Protein AF-A0A6L6T6I9-F1 (afdb_monomer_lite)

pLDDT: mean 86.03, std 11.55, range [48.25, 98.69]

Structure (mmCIF, N/CA/C/O backbone):
data_AF-A0A6L6T6I9-F1
#
_entry.id   AF-A0A6L6T6I9-F1
#
loop_
_atom_site.group_PDB
_atom_site.id
_atom_site.type_symbol
_atom_site.label_atom_id
_atom_site.label_alt_id
_atom_site.label_comp_id
_atom_site.label_asym_id
_atom_site.label_entity_id
_atom_site.label_seq_id
_atom_site.pdbx_PDB_ins_code
_atom_site.Cartn_x
_atom_site.Cartn_y
_atom_site.Cartn_z
_atom_site.occupancy
_atom_site.B_iso_or_equiv
_atom_site.auth_seq_id
_atom_site.auth_comp_id
_atom_site.auth_asym_id
_atom_site.auth_atom_id
_atom_site.pdbx_PDB_model_num
ATOM 1 N N . MET A 1 1 ? 9.733 11.128 -1.968 1.00 57.00 1 MET A N 1
ATOM 2 C CA . MET A 1 1 ? 9.051 10.327 -3.004 1.00 57.00 1 MET A CA 1
ATOM 3 C C . MET A 1 1 ? 9.099 11.098 -4.306 1.00 57.00 1 MET A C 1
ATOM 5 O O . MET A 1 1 ? 8.728 12.267 -4.300 1.00 57.00 1 MET A O 1
ATOM 9 N N . LEU A 1 2 ? 9.612 10.504 -5.388 1.00 57.31 2 LEU A N 1
ATOM 10 C CA . LEU A 1 2 ? 9.473 11.123 -6.706 1.00 57.31 2 LEU A CA 1
ATOM 11 C C . LEU A 1 2 ? 7.982 11.193 -7.046 1.00 57.31 2 LEU A C 1
ATOM 13 O O . LEU A 1 2 ? 7.270 10.201 -6.915 1.00 57.31 2 LEU A O 1
ATOM 17 N N . ALA A 1 3 ? 7.513 12.359 -7.486 1.00 74.12 3 ALA A N 1
ATOM 18 C CA . ALA A 1 3 ? 6.171 12.465 -8.034 1.00 74.12 3 ALA A CA 1
ATOM 19 C C . ALA A 1 3 ? 6.092 11.585 -9.300 1.00 74.12 3 ALA A C 1
ATOM 21 O O . ALA A 1 3 ? 6.953 11.737 -10.173 1.00 74.12 3 ALA A O 1
ATOM 22 N N . PRO A 1 4 ? 5.072 10.717 -9.449 1.00 76.56 4 PRO A N 1
ATOM 23 C CA . PRO A 1 4 ? 4.943 9.809 -10.594 1.00 76.56 4 PRO A CA 1
ATOM 24 C C . PRO A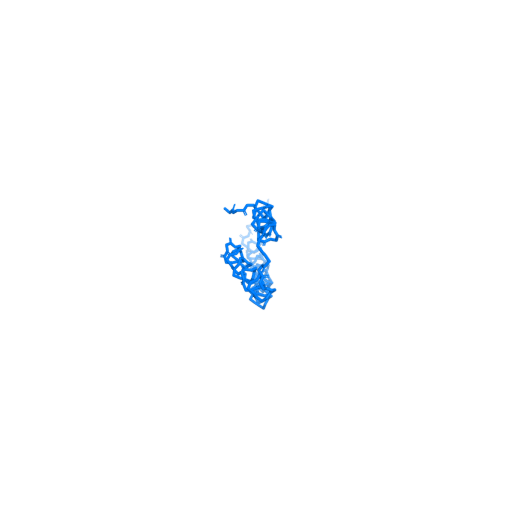 1 4 ? 5.070 10.524 -11.944 1.00 76.56 4 PRO A C 1
ATOM 26 O O . PRO A 1 4 ? 5.666 10.004 -12.880 1.00 76.56 4 PRO A O 1
ATOM 29 N N . LYS A 1 5 ? 4.579 11.766 -12.013 1.00 79.94 5 LYS A N 1
ATOM 30 C CA . LYS A 1 5 ? 4.637 12.618 -13.202 1.00 79.94 5 LYS A CA 1
ATOM 31 C C . LY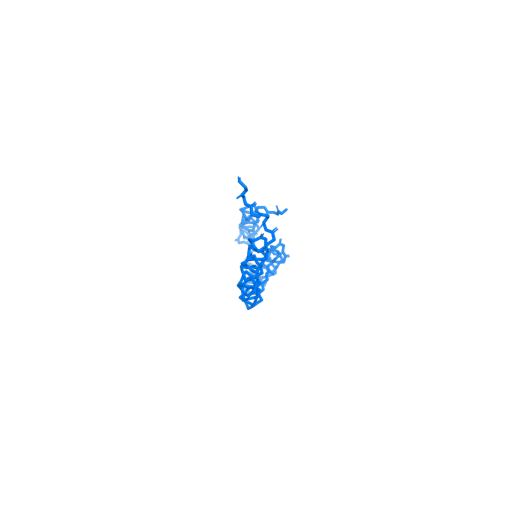S A 1 5 ? 6.068 12.971 -13.627 1.00 79.94 5 LYS A C 1
ATOM 33 O O . LYS A 1 5 ? 6.410 12.779 -14.782 1.00 79.94 5 LYS A O 1
ATOM 38 N N . ALA A 1 6 ? 6.924 13.380 -12.689 1.00 83.12 6 ALA A N 1
ATOM 39 C CA . ALA A 1 6 ? 8.312 13.741 -12.993 1.00 83.12 6 ALA A CA 1
ATOM 40 C C . ALA A 1 6 ? 9.133 12.544 -13.506 1.00 83.12 6 ALA A C 1
ATOM 42 O O . ALA A 1 6 ? 10.036 12.703 -14.323 1.00 83.12 6 ALA A O 1
ATOM 43 N N . LEU A 1 7 ? 8.809 11.335 -13.037 1.00 81.69 7 LEU A N 1
ATOM 44 C CA . LEU A 1 7 ? 9.434 10.102 -13.509 1.00 81.69 7 LEU A CA 1
ATOM 45 C C . LEU A 1 7 ? 8.960 9.728 -14.922 1.00 81.69 7 LEU A C 1
ATOM 47 O O . LEU A 1 7 ? 9.783 9.325 -15.740 1.00 81.69 7 LEU A O 1
ATOM 51 N N . LEU A 1 8 ? 7.666 9.888 -15.220 1.00 84.69 8 LEU A N 1
ATOM 52 C CA . LEU A 1 8 ? 7.117 9.679 -16.565 1.00 84.69 8 LEU A CA 1
ATOM 53 C C . LEU A 1 8 ? 7.712 10.662 -17.577 1.00 84.69 8 LEU A C 1
ATOM 55 O O . LEU A 1 8 ? 8.096 10.249 -18.669 1.00 84.69 8 LEU A O 1
ATOM 59 N N . ASP A 1 9 ? 7.849 11.930 -17.189 1.00 86.88 9 ASP A N 1
ATOM 60 C CA . ASP A 1 9 ? 8.457 12.960 -18.030 1.00 86.88 9 ASP A CA 1
ATOM 61 C C . ASP A 1 9 ? 9.926 12.610 -18.335 1.00 86.88 9 ASP A C 1
ATOM 63 O O . ASP A 1 9 ? 10.326 12.587 -19.497 1.00 86.88 9 ASP A O 1
ATOM 67 N N . ALA A 1 10 ? 10.715 12.222 -17.323 1.00 85.38 10 ALA A N 1
ATOM 68 C CA . ALA A 1 10 ? 12.111 11.807 -17.504 1.00 85.38 10 ALA A CA 1
ATOM 69 C C . ALA A 1 10 ? 12.267 10.531 -18.357 1.00 85.38 10 ALA A C 1
ATOM 71 O O . ALA A 1 10 ? 13.190 10.433 -19.167 1.00 85.38 10 ALA A O 1
ATOM 72 N N . LEU A 1 11 ? 11.360 9.561 -18.199 1.00 87.44 11 LEU A N 1
ATOM 73 C CA . LEU A 1 11 ? 11.298 8.357 -19.030 1.00 87.44 11 LEU A CA 1
ATOM 74 C C . LEU A 1 11 ? 10.994 8.687 -20.491 1.00 87.44 11 LEU A C 1
ATOM 76 O O . LEU A 1 11 ? 11.653 8.150 -21.379 1.00 87.44 11 LEU A O 1
ATOM 80 N N . SER A 1 12 ? 10.016 9.563 -20.737 1.00 87.19 12 SER A N 1
ATOM 81 C CA . SER A 1 12 ? 9.663 10.030 -22.080 1.00 87.19 12 SER A CA 1
ATOM 82 C C . SER A 1 12 ? 10.847 10.737 -22.739 1.00 87.19 12 SER A C 1
ATOM 84 O O . SER A 1 12 ? 11.126 10.510 -23.915 1.00 87.19 12 SER A O 1
ATOM 86 N N . ASP A 1 13 ? 11.582 11.542 -21.970 1.00 88.69 13 ASP A N 1
ATOM 87 C CA . ASP A 1 13 ? 12.757 12.274 -22.440 1.00 88.69 13 ASP A CA 1
ATOM 88 C C . ASP A 1 13 ? 13.946 11.353 -22.760 1.00 88.69 13 ASP A C 1
ATOM 90 O O . ASP A 1 13 ? 14.672 11.569 -23.728 1.00 88.69 13 ASP A O 1
ATOM 94 N N . GLN A 1 14 ? 14.160 10.290 -21.979 1.00 85.69 14 GLN A N 1
ATOM 95 C CA . GLN A 1 14 ? 15.183 9.287 -22.294 1.00 85.69 14 GLN A CA 1
ATOM 96 C C . GLN A 1 14 ? 14.770 8.369 -23.452 1.00 85.69 14 GLN A C 1
ATOM 98 O O . GLN A 1 14 ? 15.612 8.020 -24.278 1.00 85.69 14 GLN A O 1
ATOM 103 N N . ALA A 1 15 ? 13.492 7.990 -23.540 1.00 86.00 15 ALA A N 1
ATOM 104 C CA . ALA A 1 15 ? 12.976 7.183 -24.640 1.00 86.00 15 ALA A CA 1
ATOM 105 C C . ALA A 1 15 ? 13.070 7.943 -25.972 1.00 86.00 15 ALA A C 1
ATOM 107 O O . ALA A 1 15 ? 13.557 7.390 -26.954 1.00 86.00 15 ALA A O 1
ATOM 108 N N . SER A 1 16 ? 12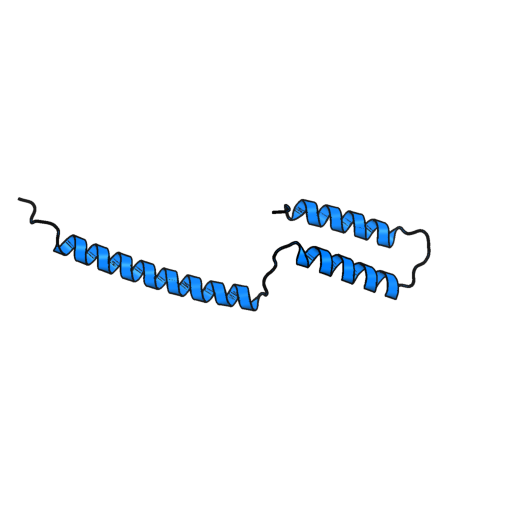.686 9.224 -26.006 1.00 85.06 16 SER A N 1
ATOM 109 C CA . SER A 1 16 ? 12.785 10.053 -27.216 1.00 85.06 16 SER A CA 1
ATOM 110 C C . SER A 1 16 ? 14.223 10.152 -27.730 1.00 85.06 16 SER A C 1
ATOM 112 O O . SER A 1 16 ? 14.446 10.045 -28.934 1.00 85.06 16 SER A O 1
ATOM 114 N N . ARG A 1 17 ? 15.214 10.259 -26.836 1.00 84.06 17 ARG A N 1
ATOM 115 C CA . ARG A 1 17 ? 16.645 10.239 -27.188 1.00 84.06 17 ARG A CA 1
ATOM 116 C C . ARG A 1 17 ? 17.101 8.899 -27.762 1.00 84.06 17 ARG A C 1
ATOM 118 O O . ARG A 1 17 ? 17.879 8.907 -28.709 1.00 84.06 17 ARG A O 1
ATOM 125 N N . LEU A 1 18 ? 16.608 7.775 -27.230 1.00 80.69 18 LEU A N 1
ATOM 126 C CA . LEU A 1 18 ? 16.895 6.441 -27.777 1.00 80.69 18 LEU A CA 1
ATOM 127 C C . LEU A 1 18 ? 16.321 6.264 -29.191 1.00 80.69 18 LEU A C 1
ATOM 129 O O . LEU A 1 18 ? 16.944 5.619 -30.021 1.00 80.69 18 LEU A O 1
ATOM 133 N N . PHE A 1 19 ? 15.157 6.851 -29.482 1.00 77.69 19 PHE A N 1
ATOM 134 C CA . PHE A 1 19 ? 14.526 6.761 -30.807 1.00 77.69 19 PHE A CA 1
ATOM 135 C C . PHE A 1 19 ? 15.009 7.818 -31.812 1.00 77.69 19 PHE A C 1
ATOM 137 O O . PHE A 1 19 ? 14.838 7.626 -33.012 1.00 77.69 19 PHE A O 1
ATOM 144 N N . SER A 1 20 ? 15.597 8.921 -31.341 1.00 75.75 20 SER A N 1
ATOM 145 C CA . SER A 1 20 ? 16.094 10.022 -32.185 1.00 75.75 20 SER A CA 1
ATOM 146 C C . SER A 1 20 ? 17.585 9.906 -32.514 1.00 75.75 20 SER A C 1
ATOM 148 O O . SER A 1 20 ? 18.137 10.805 -33.145 1.00 75.75 20 SER A O 1
ATOM 150 N N . SER A 1 21 ? 18.270 8.850 -32.059 1.00 66.31 21 SER A N 1
ATOM 151 C CA . SER A 1 21 ? 19.677 8.639 -32.393 1.00 66.31 21 SER A CA 1
ATOM 152 C C . SER A 1 21 ? 19.817 8.433 -33.904 1.00 66.31 21 SER A C 1
ATOM 154 O O . SER A 1 21 ? 19.310 7.458 -34.448 1.00 66.31 21 SER A O 1
ATOM 156 N N . ASP A 1 22 ? 20.527 9.351 -34.560 1.00 59.88 22 ASP A N 1
ATOM 157 C CA . ASP A 1 22 ? 20.730 9.480 -36.018 1.00 59.88 22 ASP A CA 1
ATOM 158 C C . ASP A 1 22 ? 21.489 8.293 -36.665 1.00 59.88 22 ASP A C 1
ATOM 160 O O . ASP A 1 22 ? 21.792 8.268 -37.856 1.00 59.88 22 ASP A O 1
ATOM 164 N N . THR A 1 23 ? 21.821 7.277 -35.870 1.00 61.97 23 THR A N 1
ATOM 165 C CA . THR A 1 23 ? 22.427 6.023 -36.300 1.00 61.97 23 THR A CA 1
ATOM 166 C C . THR A 1 23 ? 21.366 4.931 -36.273 1.00 61.97 23 THR A C 1
ATOM 168 O O . THR A 1 23 ? 20.715 4.708 -35.255 1.00 61.97 23 THR A O 1
ATOM 171 N N . ALA A 1 24 ? 21.183 4.234 -37.396 1.00 64.94 24 ALA A N 1
ATOM 172 C CA . ALA A 1 24 ? 20.254 3.114 -37.516 1.00 64.94 24 ALA A CA 1
ATOM 173 C C . ALA A 1 24 ? 20.680 1.955 -36.593 1.00 64.94 24 ALA A C 1
ATOM 175 O O . ALA A 1 24 ? 21.361 1.022 -37.018 1.00 64.94 24 ALA A O 1
ATOM 176 N N . GLN A 1 25 ? 20.319 2.034 -35.311 1.00 70.00 25 GLN A N 1
ATOM 177 C CA . GLN A 1 25 ? 20.560 0.966 -34.354 1.00 70.00 25 GLN A CA 1
ATOM 178 C C . GLN A 1 25 ? 19.686 -0.244 -34.710 1.00 70.00 25 GLN A C 1
ATOM 180 O O . GLN A 1 25 ? 18.504 -0.087 -35.046 1.00 70.00 25 GLN A O 1
ATOM 185 N N . PRO A 1 26 ? 20.228 -1.471 -34.628 1.00 80.81 26 PRO A N 1
ATOM 186 C CA . PRO A 1 26 ? 19.438 -2.683 -34.746 1.00 80.81 26 PRO A CA 1
ATOM 187 C C . PRO A 1 26 ? 18.253 -2.655 -33.775 1.00 80.81 26 PRO A C 1
ATOM 189 O O . PRO A 1 26 ? 18.407 -2.374 -32.587 1.00 80.81 26 PRO A O 1
ATOM 192 N N . ARG A 1 27 ? 17.059 -3.016 -34.257 1.00 79.50 27 ARG A N 1
ATOM 193 C CA . ARG A 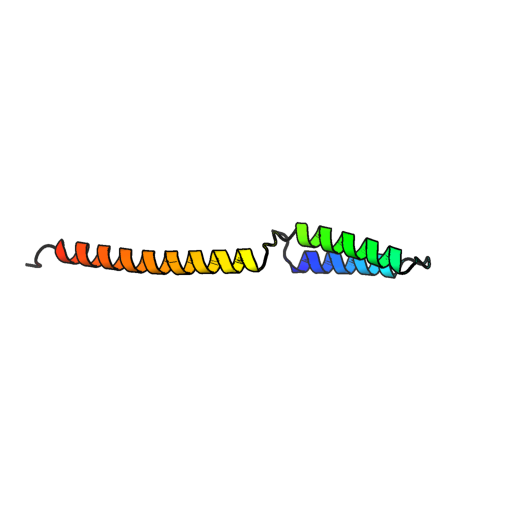1 27 ? 15.820 -3.030 -33.454 1.00 79.50 27 ARG A CA 1
ATOM 194 C C . ARG A 1 27 ? 15.966 -3.789 -32.125 1.00 79.50 27 ARG A C 1
ATOM 196 O O . ARG A 1 27 ? 15.396 -3.375 -31.122 1.00 79.50 27 ARG A O 1
ATOM 203 N N . ALA A 1 28 ? 16.751 -4.867 -32.118 1.00 82.56 28 ALA A N 1
ATOM 204 C CA . ALA A 1 28 ? 17.021 -5.671 -30.927 1.00 82.56 28 ALA A CA 1
ATOM 205 C C . ALA A 1 28 ? 17.824 -4.913 -29.849 1.00 82.56 28 ALA A C 1
ATOM 207 O O . ALA A 1 28 ? 17.581 -5.092 -28.656 1.00 82.56 28 ALA A O 1
ATOM 208 N N . GLU A 1 29 ? 18.753 -4.039 -30.246 1.00 84.00 29 GLU A N 1
ATOM 209 C CA . GLU A 1 29 ? 19.532 -3.218 -29.309 1.00 84.00 29 GLU A CA 1
ATOM 210 C C . GLU A 1 29 ? 18.673 -2.116 -28.685 1.00 84.00 29 GLU A C 1
ATOM 212 O O . GLU A 1 29 ? 18.800 -1.842 -27.491 1.00 84.00 29 GLU A O 1
ATOM 217 N N . LEU A 1 30 ? 17.759 -1.527 -29.461 1.00 83.88 30 LEU A N 1
ATOM 218 C CA . LEU A 1 30 ? 16.780 -0.562 -28.954 1.00 83.88 30 LEU A CA 1
ATOM 219 C C . LEU A 1 30 ? 15.830 -1.205 -27.937 1.00 83.88 30 LEU A C 1
ATOM 221 O O . LEU A 1 30 ? 15.588 -0.640 -26.872 1.00 83.88 30 LEU A O 1
ATOM 225 N N . GLU A 1 31 ? 15.329 -2.407 -28.231 1.00 83.62 31 GLU A N 1
ATOM 226 C CA . GLU A 1 31 ? 14.450 -3.151 -27.323 1.00 83.62 31 GLU A CA 1
ATOM 227 C C . GLU A 1 31 ? 15.151 -3.486 -25.997 1.00 83.62 31 GLU A C 1
ATOM 229 O O . GLU A 1 31 ? 14.580 -3.293 -24.920 1.00 83.62 31 GLU A O 1
ATOM 234 N N . SER A 1 32 ? 16.414 -3.918 -26.061 1.00 88.50 32 SER A N 1
ATOM 235 C CA . SER A 1 32 ? 17.237 -4.194 -24.879 1.00 88.50 32 SER A CA 1
ATOM 236 C C . SER A 1 32 ? 17.444 -2.942 -24.016 1.00 88.50 32 SER A C 1
ATOM 238 O O . SER A 1 32 ? 17.176 -2.963 -22.812 1.00 88.50 32 SER A O 1
ATOM 240 N N . GLN A 1 33 ? 17.845 -1.823 -24.630 1.00 86.62 33 GLN A N 1
ATOM 241 C CA . GLN A 1 33 ? 18.055 -0.551 -23.930 1.00 86.62 33 GLN A CA 1
ATOM 242 C C . GLN A 1 33 ? 16.761 -0.027 -23.294 1.00 86.62 33 GLN A C 1
ATOM 244 O O . GLN A 1 33 ? 16.762 0.399 -22.136 1.00 86.62 33 GLN A O 1
ATOM 249 N N . PHE A 1 34 ? 15.638 -0.121 -24.009 1.00 86.81 34 PHE A N 1
ATOM 250 C CA . PHE A 1 34 ? 14.331 0.273 -23.490 1.00 86.81 34 PHE A CA 1
ATOM 251 C C . PHE A 1 34 ? 13.897 -0.591 -22.297 1.00 86.81 34 PHE A C 1
ATOM 253 O O . PHE A 1 34 ? 13.396 -0.072 -21.297 1.00 86.81 34 PHE A O 1
ATOM 260 N N . LYS A 1 35 ? 14.143 -1.905 -22.348 1.00 88.75 35 LYS A N 1
ATOM 261 C CA . LYS A 1 35 ? 13.838 -2.821 -21.241 1.00 88.75 35 LYS A CA 1
ATOM 262 C C . LYS A 1 35 ? 14.638 -2.486 -19.980 1.00 88.75 35 LYS A C 1
ATOM 264 O O . LYS A 1 35 ? 14.061 -2.459 -18.894 1.00 88.75 35 LYS A O 1
ATOM 269 N N . VAL A 1 36 ? 15.932 -2.194 -20.114 1.00 89.44 36 VAL A N 1
ATOM 270 C CA . VAL A 1 36 ? 16.790 -1.783 -18.987 1.00 89.44 36 VAL A CA 1
ATOM 271 C C . VAL A 1 36 ? 16.306 -0.462 -18.383 1.00 89.44 36 VAL A C 1
ATOM 273 O O . VAL A 1 36 ? 16.214 -0.335 -17.162 1.00 89.44 36 VAL A O 1
ATOM 276 N N . LEU A 1 37 ? 15.936 0.502 -19.228 1.00 87.69 37 LEU A N 1
ATOM 277 C CA . LEU A 1 37 ? 15.381 1.786 -18.804 1.00 87.69 37 LEU A CA 1
ATOM 278 C C . LEU A 1 37 ? 14.073 1.617 -18.007 1.00 87.69 37 LEU A C 1
ATOM 280 O O . LEU A 1 37 ? 13.933 2.186 -16.923 1.00 87.69 37 LEU A O 1
ATOM 284 N N . MET A 1 38 ? 13.148 0.787 -18.497 1.00 87.19 38 MET A N 1
ATOM 285 C CA . MET A 1 38 ? 11.898 0.455 -17.801 1.00 87.19 38 MET A CA 1
ATOM 286 C C . MET A 1 38 ? 12.145 -0.235 -16.459 1.00 87.19 38 MET A C 1
ATOM 288 O O . MET A 1 38 ? 11.566 0.162 -15.450 1.00 87.19 38 MET A O 1
ATOM 292 N N . GLN A 1 39 ? 13.041 -1.224 -16.420 1.00 86.69 39 GLN A N 1
ATOM 293 C CA . GLN A 1 39 ? 13.410 -1.907 -15.179 1.00 86.69 39 GLN A CA 1
ATOM 294 C C . GLN A 1 39 ? 13.996 -0.931 -14.153 1.00 86.69 39 GLN A C 1
ATOM 296 O O . GLN A 1 39 ? 13.575 -0.926 -13.000 1.00 86.69 39 GLN A O 1
ATOM 301 N N . GLY A 1 40 ? 14.911 -0.054 -14.575 1.00 85.31 40 GLY A N 1
ATOM 302 C CA . GLY A 1 40 ? 15.500 0.961 -13.702 1.00 85.31 40 GLY A CA 1
ATOM 303 C C . GLY A 1 40 ? 14.484 1.978 -13.175 1.00 85.31 40 GLY A C 1
ATOM 304 O O . GLY A 1 40 ? 14.618 2.442 -12.044 1.00 85.31 40 GLY A O 1
ATOM 305 N N . ALA A 1 41 ? 13.461 2.320 -13.960 1.00 84.19 41 ALA A N 1
ATOM 306 C CA . ALA A 1 41 ? 12.394 3.210 -13.519 1.00 84.19 41 ALA A CA 1
ATOM 307 C C . ALA A 1 41 ? 11.415 2.536 -12.549 1.00 84.19 41 ALA A C 1
ATOM 309 O O . ALA A 1 41 ? 11.062 3.140 -11.538 1.00 84.19 41 ALA A O 1
ATOM 310 N N . PHE A 1 42 ? 11.025 1.284 -12.797 1.00 83.94 42 PHE A N 1
ATOM 311 C CA . PHE A 1 42 ? 10.161 0.523 -11.890 1.00 83.94 42 PHE A CA 1
ATOM 312 C C . PHE A 1 42 ? 10.812 0.271 -10.529 1.00 83.94 42 PHE A C 1
ATOM 314 O O . PHE A 1 42 ? 10.144 0.412 -9.507 1.00 83.94 42 PHE A O 1
ATOM 321 N N . SER A 1 43 ? 12.124 0.027 -10.487 1.00 83.19 43 SER A N 1
ATOM 322 C CA . SER A 1 43 ? 12.869 -0.090 -9.227 1.00 83.19 43 SER A CA 1
ATOM 323 C C . SER A 1 43 ? 12.872 1.193 -8.387 1.00 83.19 43 SER A C 1
ATOM 325 O O . SER A 1 43 ? 13.110 1.128 -7.187 1.00 83.19 43 SER A O 1
ATOM 327 N N . LYS A 1 44 ? 12.616 2.366 -8.985 1.00 83.94 44 LYS A N 1
ATOM 328 C CA . LYS A 1 44 ? 12.547 3.657 -8.271 1.00 83.94 44 LYS A CA 1
ATOM 329 C C . LYS A 1 44 ? 11.152 3.986 -7.730 1.00 83.94 44 LYS A C 1
ATOM 331 O O . LYS A 1 44 ? 10.999 5.013 -7.073 1.00 83.94 44 LYS A O 1
ATOM 336 N N . LEU A 1 45 ? 10.140 3.179 -8.053 1.00 82.94 45 LEU A N 1
ATOM 337 C CA . LEU A 1 45 ? 8.739 3.430 -7.707 1.00 82.94 45 LEU A CA 1
ATOM 338 C C . LEU A 1 45 ? 8.266 2.655 -6.463 1.00 82.94 45 LEU A C 1
ATOM 340 O O . LEU A 1 45 ? 7.070 2.679 -6.185 1.00 82.94 45 LEU A O 1
ATOM 344 N N . ASP A 1 46 ? 9.172 1.990 -5.731 1.00 80.50 46 ASP A N 1
ATOM 345 C CA . ASP A 1 46 ? 8.861 1.166 -4.547 1.00 80.50 46 ASP A CA 1
ATOM 346 C C . ASP A 1 46 ? 7.650 0.239 -4.788 1.00 80.50 46 ASP A C 1
ATOM 348 O O . ASP A 1 46 ? 6.720 0.146 -3.985 1.00 80.50 46 ASP A O 1
ATOM 352 N N . LEU A 1 47 ? 7.626 -0.403 -5.962 1.00 84.81 47 LEU A N 1
ATOM 353 C CA . LEU A 1 47 ? 6.506 -1.230 -6.400 1.00 84.81 47 LEU A CA 1
ATOM 354 C C . LEU A 1 47 ? 6.502 -2.562 -5.650 1.00 84.81 47 LEU A C 1
ATOM 356 O O . LEU A 1 47 ? 7.523 -3.239 -5.558 1.00 84.81 47 LEU A O 1
ATOM 360 N N . VAL A 1 48 ? 5.322 -2.969 -5.196 1.00 87.12 48 VAL A N 1
ATOM 361 C CA . VAL A 1 48 ? 5.067 -4.324 -4.695 1.00 87.12 48 VAL A CA 1
ATOM 362 C C . VAL A 1 48 ? 4.359 -5.147 -5.762 1.00 87.12 48 VAL A C 1
ATOM 364 O O . VAL A 1 48 ? 3.706 -4.606 -6.662 1.00 87.12 48 VAL A O 1
ATOM 367 N N . SER A 1 49 ? 4.476 -6.471 -5.670 1.00 90.38 49 SER A N 1
ATOM 368 C CA . SER A 1 49 ? 3.714 -7.349 -6.556 1.00 90.38 49 SER A CA 1
ATOM 369 C C . SER A 1 49 ? 2.212 -7.211 -6.289 1.00 90.38 49 SER A C 1
ATOM 371 O O . SER A 1 49 ? 1.778 -6.866 -5.185 1.00 90.38 49 SER A O 1
ATOM 373 N N . ARG A 1 50 ? 1.395 -7.509 -7.304 1.00 93.00 50 ARG A N 1
ATOM 374 C CA . ARG A 1 50 ? -0.064 -7.487 -7.149 1.00 93.00 50 ARG A CA 1
ATOM 375 C C . ARG A 1 50 ? -0.539 -8.472 -6.075 1.00 93.00 50 ARG A C 1
ATOM 377 O O . ARG A 1 50 ? -1.415 -8.135 -5.290 1.00 93.00 50 ARG A O 1
ATOM 384 N N . GLU A 1 51 ? 0.070 -9.651 -6.026 1.00 95.94 51 GLU A N 1
ATOM 385 C CA . GLU A 1 51 ? -0.233 -10.692 -5.041 1.00 95.94 51 GLU A CA 1
ATOM 386 C C . GLU A 1 51 ? 0.097 -10.248 -3.610 1.00 95.94 51 GLU A C 1
ATOM 388 O O . GLU A 1 51 ? -0.694 -10.468 -2.691 1.00 95.94 51 GLU A O 1
ATOM 393 N N . GLU A 1 52 ? 1.232 -9.574 -3.416 1.00 95.19 52 GLU A N 1
ATOM 394 C CA . GLU A 1 52 ? 1.613 -9.029 -2.113 1.00 95.19 52 GLU A CA 1
ATOM 395 C C . GLU A 1 52 ? 0.655 -7.920 -1.675 1.00 95.19 52 GLU A C 1
ATOM 397 O O . GLU A 1 52 ? 0.192 -7.923 -0.536 1.00 95.19 52 GLU A O 1
ATOM 402 N N . PHE A 1 53 ? 0.280 -7.022 -2.589 1.00 96.38 53 PHE A N 1
ATOM 403 C CA . PHE A 1 53 ? -0.736 -6.008 -2.319 1.00 96.38 53 PHE A CA 1
ATOM 404 C C . PHE A 1 53 ? -2.072 -6.634 -1.890 1.00 96.38 53 PHE A C 1
ATOM 406 O O . PHE A 1 53 ? -2.621 -6.267 -0.849 1.00 96.38 53 PHE A O 1
ATOM 413 N N . ASP A 1 54 ? -2.578 -7.605 -2.655 1.00 97.62 54 ASP A N 1
ATOM 414 C CA . ASP A 1 54 ? -3.845 -8.275 -2.354 1.00 97.62 54 ASP A CA 1
ATOM 415 C C . ASP A 1 54 ? -3.766 -9.030 -1.008 1.00 97.62 54 ASP A C 1
ATOM 417 O O . ASP A 1 54 ? -4.702 -8.983 -0.205 1.00 97.62 54 ASP A O 1
ATOM 421 N N . SER A 1 55 ? -2.617 -9.636 -0.695 1.00 98.00 55 SER A N 1
ATOM 422 C CA . SER A 1 55 ? -2.363 -10.278 0.602 1.00 98.00 55 SER A CA 1
ATOM 423 C C . SER A 1 55 ? -2.420 -9.279 1.764 1.00 98.00 55 SER A C 1
ATOM 425 O O . SER A 1 55 ? -3.079 -9.537 2.776 1.00 98.00 55 SER A O 1
ATOM 427 N N . GLN A 1 56 ? -1.792 -8.107 1.620 1.00 97.25 56 GLN A N 1
ATOM 428 C CA . GLN A 1 56 ? -1.833 -7.052 2.640 1.00 97.25 56 GLN A CA 1
ATOM 429 C C . GLN A 1 56 ? -3.248 -6.494 2.834 1.00 97.25 56 GLN A C 1
ATOM 431 O O . GLN A 1 56 ? -3.656 -6.216 3.963 1.00 97.25 56 GLN A O 1
ATOM 436 N N . MET A 1 57 ? -4.037 -6.396 1.762 1.00 97.88 57 MET A N 1
ATOM 437 C CA . MET A 1 57 ? -5.440 -5.980 1.842 1.00 97.88 57 MET A CA 1
ATOM 438 C C . MET A 1 57 ? -6.285 -6.941 2.688 1.00 97.88 57 MET A C 1
ATOM 440 O O . MET A 1 57 ? -7.104 -6.491 3.493 1.00 97.88 57 MET A O 1
ATOM 444 N N . VAL A 1 58 ? -6.060 -8.254 2.574 1.00 98.31 58 VAL A N 1
ATOM 445 C CA . VAL A 1 58 ? -6.735 -9.259 3.414 1.00 98.31 58 VAL A CA 1
ATOM 446 C C . VAL A 1 58 ? -6.339 -9.108 4.884 1.00 98.31 58 VAL A C 1
ATOM 448 O O . VAL A 1 58 ? -7.203 -9.134 5.767 1.00 98.31 58 VAL A O 1
ATOM 451 N N . VAL A 1 59 ? -5.046 -8.915 5.164 1.00 98.44 59 VAL A N 1
ATOM 452 C CA . VAL A 1 59 ? -4.560 -8.671 6.531 1.00 98.44 59 VAL A CA 1
ATOM 453 C C . VAL A 1 59 ? -5.217 -7.420 7.115 1.00 98.44 59 VAL A C 1
ATOM 455 O O . VAL A 1 59 ? -5.741 -7.480 8.227 1.00 98.44 59 VAL A O 1
ATOM 458 N N . LEU A 1 60 ? -5.269 -6.325 6.353 1.00 98.56 60 LEU A N 1
ATOM 459 C CA . LEU A 1 60 ? -5.896 -5.069 6.764 1.00 98.56 60 LEU A CA 1
ATOM 460 C C . LEU A 1 60 ? -7.399 -5.221 7.043 1.00 98.56 60 LEU A C 1
ATOM 462 O O . LEU A 1 60 ? -7.913 -4.677 8.021 1.00 98.56 60 LEU A O 1
ATOM 466 N N . ALA A 1 61 ? -8.120 -5.974 6.213 1.00 98.44 61 ALA A N 1
ATOM 467 C CA . ALA A 1 61 ? -9.536 -6.248 6.446 1.00 98.44 61 ALA A CA 1
ATOM 468 C C . ALA A 1 61 ? -9.746 -7.005 7.768 1.00 98.44 61 ALA A C 1
ATOM 470 O O . ALA A 1 61 ? -10.608 -6.652 8.575 1.00 98.44 61 ALA A O 1
ATOM 471 N N . ARG A 1 62 ? -8.906 -8.012 8.036 1.00 98.50 62 ARG A N 1
ATOM 472 C CA . ARG A 1 62 ? -8.962 -8.794 9.276 1.00 98.50 62 ARG A CA 1
ATOM 473 C C . ARG A 1 62 ? -8.613 -7.960 10.508 1.00 98.50 62 ARG A C 1
ATOM 475 O O . ARG A 1 62 ? -9.221 -8.162 11.560 1.00 98.50 62 ARG A O 1
ATOM 482 N N . THR A 1 63 ? -7.628 -7.067 10.416 1.00 98.38 63 THR A N 1
ATOM 483 C CA . THR A 1 63 ? -7.254 -6.203 11.544 1.00 98.38 63 THR A CA 1
ATOM 484 C C . THR A 1 63 ? -8.348 -5.191 11.852 1.00 98.38 63 THR A C 1
ATOM 486 O O . THR A 1 63 ? -8.667 -5.038 13.026 1.00 98.38 63 THR A O 1
ATOM 489 N N . ARG A 1 64 ? -8.999 -4.599 10.841 1.00 98.62 64 ARG A N 1
ATOM 490 C CA . ARG A 1 64 ? -10.177 -3.733 11.040 1.00 98.62 64 ARG A CA 1
ATOM 491 C C . ARG A 1 64 ? -11.318 -4.458 11.744 1.00 98.62 64 ARG A C 1
ATOM 493 O O . ARG A 1 64 ? -11.788 -3.982 12.767 1.00 98.62 64 ARG A O 1
ATOM 500 N N . ALA A 1 65 ? -11.680 -5.653 11.278 1.00 98.50 65 ALA A N 1
ATOM 501 C CA . ALA A 1 65 ? -12.738 -6.440 11.913 1.00 98.50 65 ALA A CA 1
ATOM 502 C C . ALA A 1 65 ? -12.427 -6.774 13.386 1.00 98.50 65 ALA A C 1
ATOM 504 O O . ALA A 1 65 ? -13.309 -6.754 14.243 1.00 98.50 65 ALA A O 1
ATOM 505 N N . ARG A 1 66 ? -11.159 -7.073 13.702 1.00 98.38 66 ARG A N 1
ATOM 506 C CA . ARG A 1 66 ? -10.715 -7.289 15.089 1.00 98.38 66 ARG A CA 1
ATOM 507 C C . ARG A 1 66 ? -10.748 -6.009 15.917 1.00 98.38 66 ARG A C 1
ATOM 509 O O . ARG A 1 66 ? -11.125 -6.080 17.081 1.00 98.38 66 ARG A O 1
ATOM 516 N N . LEU A 1 67 ? -10.352 -4.880 15.333 1.00 98.69 67 LEU A N 1
ATOM 517 C CA . LEU A 1 67 ? -10.370 -3.581 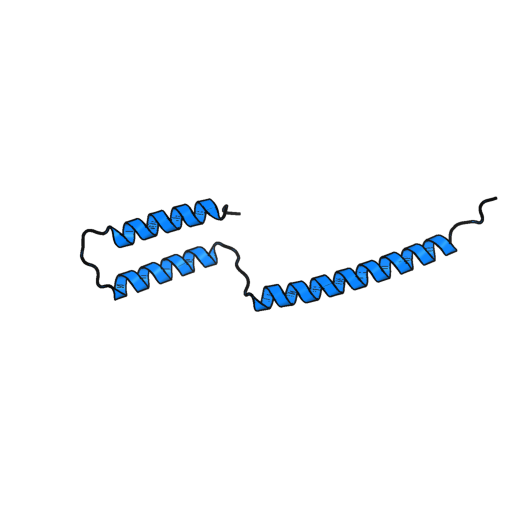15.998 1.00 98.69 67 LEU A CA 1
ATOM 518 C C . LEU A 1 67 ? -11.801 -3.202 16.386 1.00 98.69 67 LEU A C 1
ATOM 520 O O . LEU A 1 67 ? -12.059 -2.973 17.559 1.00 98.69 67 LEU A O 1
ATOM 524 N N . GLU A 1 68 ? -12.741 -3.284 15.444 1.00 98.56 68 GLU A N 1
ATOM 525 C CA . GLU A 1 68 ? -14.162 -3.007 15.687 1.00 98.56 68 GLU A CA 1
ATOM 526 C C . GLU A 1 68 ? -14.758 -3.918 16.775 1.00 98.56 68 GLU A C 1
ATOM 528 O O . GLU A 1 68 ? -15.581 -3.492 17.585 1.00 98.56 68 GLU A O 1
ATOM 533 N N . ALA A 1 69 ? -14.356 -5.193 16.818 1.00 98.44 69 ALA A N 1
ATOM 534 C CA . ALA A 1 69 ? -14.798 -6.117 17.859 1.00 98.44 69 ALA A CA 1
ATOM 535 C C . ALA A 1 69 ? -14.255 -5.735 19.246 1.00 98.44 69 ALA A C 1
ATOM 537 O O . ALA A 1 69 ? -14.990 -5.806 20.229 1.00 98.44 69 ALA A O 1
ATOM 538 N N . LEU A 1 70 ? -12.986 -5.326 19.328 1.00 98.38 70 LEU A N 1
ATOM 539 C CA . LEU A 1 70 ? -12.377 -4.869 20.577 1.00 98.38 70 LEU A CA 1
ATOM 540 C C . LEU A 1 70 ? -12.984 -3.545 21.047 1.00 98.38 70 LEU A C 1
ATOM 542 O O . LEU A 1 70 ? -13.291 -3.420 22.227 1.00 98.38 70 LEU A O 1
ATOM 546 N N . GLU A 1 71 ? -13.223 -2.597 20.142 1.00 98.19 71 GLU A N 1
ATOM 547 C CA . GLU A 1 71 ? -13.896 -1.328 20.452 1.00 98.19 71 GLU A CA 1
ATOM 548 C C . GLU A 1 71 ? -15.280 -1.565 21.070 1.00 98.19 71 GLU A C 1
ATOM 550 O O . GLU A 1 71 ? -15.617 -0.955 22.083 1.00 98.19 71 GLU A O 1
ATOM 555 N N . LYS A 1 72 ? -16.055 -2.520 20.534 1.00 97.94 72 LYS A N 1
ATOM 556 C CA . LYS A 1 72 ? -17.343 -2.923 21.125 1.00 97.94 72 LYS A CA 1
ATOM 557 C C . LYS A 1 72 ? -17.186 -3.509 22.524 1.00 97.94 72 LYS A C 1
ATOM 559 O O . LYS A 1 72 ? -17.929 -3.131 23.424 1.00 97.94 72 LYS A O 1
ATOM 564 N N . GLN A 1 73 ? -16.221 -4.407 22.721 1.00 97.81 73 GLN A N 1
ATOM 565 C CA . GLN A 1 73 ? -15.967 -5.000 24.038 1.00 97.81 73 GLN A CA 1
ATOM 566 C C . GLN A 1 73 ? -15.577 -3.941 25.070 1.00 97.81 73 GLN A C 1
ATOM 568 O O . GLN A 1 73 ? -16.063 -3.982 26.197 1.00 97.81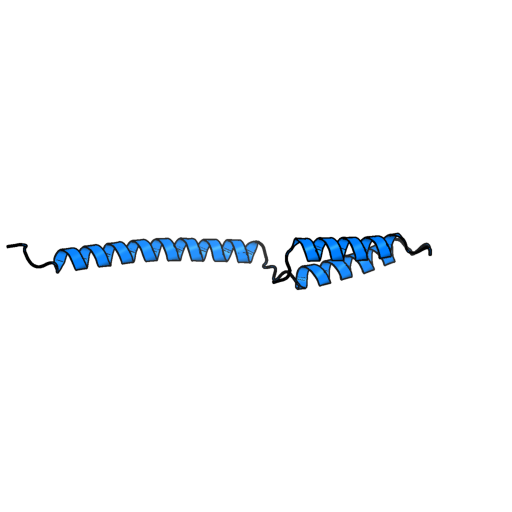 73 GLN A O 1
ATOM 573 N N . VAL A 1 74 ? -14.732 -2.982 24.688 1.00 98.00 74 VAL A N 1
ATOM 574 C CA . VAL A 1 74 ? -14.346 -1.868 25.561 1.00 98.00 74 VAL A CA 1
ATOM 575 C C . VAL A 1 74 ? -15.568 -1.024 25.915 1.00 98.00 74 VAL A C 1
ATOM 577 O O . VAL A 1 74 ? -15.812 -0.815 27.098 1.00 98.00 74 VAL A O 1
ATOM 580 N N . ALA A 1 75 ? -16.391 -0.639 24.937 1.00 96.69 75 ALA A N 1
ATOM 581 C CA . ALA A 1 75 ? -17.606 0.137 25.192 1.00 96.69 75 ALA A CA 1
ATOM 582 C C . ALA A 1 75 ? -18.590 -0.589 26.131 1.00 96.69 75 ALA A C 1
ATOM 584 O O . ALA A 1 75 ? -19.175 0.023 27.024 1.00 96.69 75 ALA A O 1
ATOM 585 N N . GLU A 1 76 ? -18.759 -1.906 25.974 1.00 96.25 76 GLU A N 1
ATOM 586 C CA . GLU A 1 76 ? -19.580 -2.714 26.882 1.00 96.25 76 GLU A CA 1
ATOM 587 C C . GLU A 1 76 ? -19.025 -2.736 28.311 1.00 96.25 76 GLU A C 1
ATOM 589 O O . GLU A 1 76 ? -19.792 -2.678 29.274 1.00 96.25 76 GLU A O 1
ATOM 594 N N . LEU A 1 77 ? -17.703 -2.834 28.467 1.00 95.75 77 LEU A N 1
ATOM 595 C CA . LEU A 1 77 ? -17.051 -2.802 29.774 1.00 95.75 77 LEU A CA 1
ATOM 596 C C . LEU A 1 77 ? -17.181 -1.422 30.424 1.00 95.75 77 LEU A C 1
ATOM 598 O O . LEU A 1 77 ? -17.558 -1.339 31.592 1.00 95.75 77 LEU A O 1
ATOM 602 N N . GLU A 1 78 ? -16.950 -0.352 29.666 1.00 95.31 78 GLU A N 1
ATOM 603 C CA . GLU A 1 78 ? -17.121 1.028 30.128 1.00 95.31 78 GLU A CA 1
ATOM 604 C C . GLU A 1 78 ? -18.561 1.289 30.587 1.00 95.31 78 GLU A C 1
ATOM 606 O O . GLU A 1 78 ? -18.772 1.834 31.671 1.00 95.31 78 GLU A O 1
ATOM 611 N N . ALA A 1 79 ? -19.560 0.812 29.836 1.00 93.56 79 ALA A N 1
ATOM 612 C CA . ALA A 1 79 ? -20.969 0.933 30.209 1.00 93.56 79 ALA A CA 1
ATOM 613 C C . ALA A 1 79 ? -21.310 0.190 31.513 1.00 93.56 79 ALA A C 1
ATOM 615 O O . ALA A 1 79 ? -22.112 0.677 32.308 1.00 93.56 79 ALA A O 1
ATOM 616 N N . ARG A 1 80 ? -20.696 -0.975 31.763 1.00 92.44 80 ARG A N 1
ATOM 617 C CA . ARG A 1 80 ? -20.882 -1.741 33.012 1.00 92.44 80 ARG A CA 1
ATOM 618 C C . ARG A 1 80 ? -20.201 -1.097 34.217 1.00 92.44 80 ARG A C 1
ATOM 620 O O . ARG A 1 80 ? -20.614 -1.347 35.345 1.00 92.44 80 ARG A O 1
ATOM 627 N N . MET A 1 81 ? -19.141 -0.327 33.986 1.00 89.00 81 MET A N 1
ATOM 628 C CA . MET A 1 81 ? -18.360 0.338 35.030 1.00 89.00 81 MET A CA 1
ATOM 629 C C . MET A 1 81 ? -18.843 1.762 35.328 1.00 89.00 81 MET A C 1
ATOM 631 O O . MET A 1 81 ? -18.394 2.355 36.310 1.00 89.00 81 MET A O 1
ATOM 635 N N . ALA A 1 82 ? -19.751 2.313 34.517 1.00 80.69 82 ALA A N 1
ATOM 636 C CA . ALA A 1 82 ? -20.345 3.615 34.774 1.00 80.69 82 ALA A CA 1
ATOM 637 C C . ALA A 1 82 ? -21.122 3.588 36.110 1.00 80.69 82 ALA A C 1
ATOM 639 O O . ALA A 1 82 ? -21.996 2.733 36.289 1.00 80.69 82 ALA A O 1
ATOM 640 N N . PRO A 1 83 ? -20.821 4.490 37.066 1.00 71.31 83 PRO A N 1
ATOM 641 C CA . PRO A 1 83 ? -21.558 4.552 38.322 1.00 71.31 83 PRO A CA 1
ATOM 642 C C . PRO A 1 83 ? -23.035 4.876 38.046 1.00 71.31 83 PRO A C 1
ATOM 644 O O . PRO A 1 83 ? -23.327 5.596 37.085 1.00 71.31 83 PRO A O 1
ATOM 647 N N . PRO A 1 84 ? -23.976 4.371 38.868 1.00 64.06 84 PRO A N 1
ATOM 648 C CA . PRO A 1 84 ? -25.381 4.704 38.703 1.00 64.06 84 PRO A CA 1
ATOM 649 C C . PRO A 1 84 ? -25.527 6.221 38.829 1.00 64.06 84 PRO A C 1
ATOM 651 O O . PRO A 1 84 ? -25.105 6.805 39.828 1.00 64.06 84 PRO A O 1
ATOM 654 N N . GLN A 1 85 ? -26.062 6.856 37.784 1.00 61.50 85 GLN A N 1
ATOM 655 C CA . GLN A 1 85 ? -26.414 8.272 37.825 1.00 61.50 85 GLN A CA 1
ATOM 656 C C . GLN A 1 85 ? -27.451 8.446 38.941 1.00 61.50 85 GLN A C 1
ATOM 658 O O . GLN A 1 85 ? -28.525 7.845 38.875 1.00 61.50 85 GLN A O 1
ATOM 663 N N . ALA A 1 86 ? -27.065 9.177 39.989 1.00 48.25 86 ALA A N 1
ATOM 664 C CA . ALA A 1 86 ? -27.947 9.604 41.071 1.00 48.25 86 ALA A CA 1
ATOM 665 C C . ALA A 1 86 ? -28.849 10.753 40.610 1.00 48.25 86 ALA A C 1
ATOM 667 O O . ALA A 1 86 ? -28.357 11.596 39.823 1.00 48.25 86 ALA A O 1
#

Sequence (86 aa):
MLAPKALLDALSDQASRLFSSDTAQPRAELESQFKVLMQGAFSKLDLVSREEFDSQMVVLARTRARLEALEKQVAELEARMAPPQA

Radius of gyration: 26.86 Å; chains: 1; bounding box: 50×24×79 Å

Foldseek 3Di:
DPDPVVLVVVLVVVLVVLVPPPDPDDPVVSVVVNVVSVVVSVVVVPDDDPVVVVVVVVVVVVVVVVVVVVVVVVVVVVVVPDDPDD

Secondary structure (DSSP, 8-state):
---HHHHHHHHHHHHHHHHS-SS---HHHHHHHHHHHHHHHHTTTTPPPHHHHHHHHHHHHHHHHHHHHHHHHHHHHHHHHSPP--